Protein AF-A0A7S3N4C2-F1 (afdb_monomer_lite)

InterPro domains:
  IPR013099 Potassium channel domain [PF07885] (58-112)

Radius of gyration: 17.19 Å; chains: 1; bounding box: 41×22×52 Å

Organism: NCBI:txid197538

Structure (mmCIF, N/CA/C/O backbone):
data_AF-A0A7S3N4C2-F1
#
_entry.id   AF-A0A7S3N4C2-F1
#
loop_
_atom_site.group_PDB
_atom_site.id
_atom_site.type_symbol
_atom_site.label_atom_id
_atom_site.label_alt_id
_atom_site.label_comp_id
_atom_site.label_asym_id
_atom_site.label_entity_id
_atom_site.label_seq_id
_atom_site.pdbx_PDB_ins_code
_atom_site.Cartn_x
_atom_site.Cartn_y
_atom_site.Cartn_z
_atom_site.occupancy
_atom_site.B_iso_or_equiv
_atom_site.auth_seq_id
_atom_site.auth_comp_id
_atom_site.auth_asym_id
_atom_site.auth_atom_id
_atom_site.pdbx_PDB_model_num
ATOM 1 N N . LYS A 1 1 ? -17.719 -3.701 30.889 1.00 65.50 1 LYS A N 1
ATOM 2 C CA . LYS A 1 1 ? -18.280 -3.625 29.515 1.00 65.50 1 LYS A CA 1
ATOM 3 C C . LYS A 1 1 ? -17.371 -2.801 28.603 1.00 65.50 1 LYS A C 1
ATOM 5 O O . LYS A 1 1 ? -16.864 -3.380 27.655 1.00 65.50 1 LYS A O 1
ATOM 10 N N . GLY A 1 2 ? -17.045 -1.548 28.950 1.00 74.94 2 GLY A N 1
ATOM 11 C CA . GLY A 1 2 ? -16.089 -0.730 28.179 1.00 74.94 2 GLY A CA 1
ATOM 12 C C . GLY A 1 2 ? -14.686 -1.339 28.018 1.00 74.94 2 GLY A C 1
ATOM 13 O O . GLY A 1 2 ? -14.147 -1.334 26.918 1.00 74.94 2 GLY A O 1
ATOM 14 N N . SER A 1 3 ? -14.126 -1.970 29.061 1.00 79.88 3 SER A N 1
ATOM 15 C CA . SER A 1 3 ? -12.803 -2.624 28.983 1.00 79.88 3 SER A CA 1
ATOM 16 C C . SER A 1 3 ? -12.712 -3.715 27.906 1.00 79.88 3 SER A C 1
ATOM 18 O O . SER A 1 3 ? -11.729 -3.769 27.178 1.00 79.88 3 SER A O 1
ATOM 20 N N . GLN A 1 4 ? -13.758 -4.532 27.746 1.00 84.56 4 GLN A N 1
ATOM 21 C CA . GLN A 1 4 ? -13.815 -5.590 26.727 1.00 84.56 4 GLN A CA 1
ATOM 22 C C . GLN A 1 4 ? -13.957 -5.031 25.301 1.00 84.56 4 GLN A C 1
ATOM 24 O O . GLN A 1 4 ? -13.470 -5.635 24.350 1.00 84.56 4 GLN A O 1
ATOM 29 N N . GLN A 1 5 ? -14.636 -3.891 25.129 1.00 85.44 5 GLN A N 1
ATOM 30 C CA . GLN A 1 5 ? -14.758 -3.228 23.824 1.00 85.44 5 GLN A CA 1
ATOM 31 C C . GLN A 1 5 ? -13.426 -2.600 23.402 1.00 85.44 5 GLN A C 1
ATOM 33 O O . GLN A 1 5 ? -13.009 -2.762 22.257 1.00 85.44 5 GLN A O 1
ATOM 38 N N . ILE A 1 6 ? -12.734 -1.951 24.343 1.00 88.50 6 ILE A N 1
ATOM 39 C CA . ILE A 1 6 ? -11.399 -1.382 24.124 1.00 88.50 6 ILE A CA 1
ATOM 40 C C . ILE A 1 6 ? -10.393 -2.486 23.787 1.00 88.50 6 ILE A C 1
ATOM 42 O O . ILE A 1 6 ? -9.625 -2.333 22.847 1.00 88.50 6 ILE A O 1
ATOM 46 N N . GLU A 1 7 ? -10.423 -3.619 24.493 1.00 91.62 7 GLU A N 1
ATOM 47 C CA . GLU A 1 7 ? -9.560 -4.769 24.198 1.00 91.62 7 GLU A CA 1
ATOM 48 C C . GLU A 1 7 ? -9.737 -5.259 22.750 1.00 91.62 7 GLU A C 1
ATOM 50 O O . GLU A 1 7 ? -8.760 -5.378 22.011 1.00 91.62 7 GLU A O 1
ATOM 55 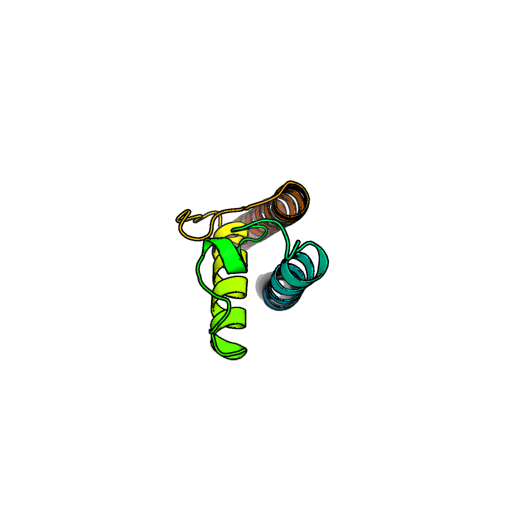N N . ARG A 1 8 ? -10.985 -5.467 22.308 1.00 90.19 8 ARG A N 1
ATOM 56 C CA . ARG A 1 8 ? -11.294 -5.883 20.927 1.00 90.19 8 ARG A CA 1
ATOM 57 C C . ARG A 1 8 ? -10.804 -4.874 19.892 1.00 90.19 8 ARG A C 1
ATOM 59 O O . ARG A 1 8 ? -10.247 -5.279 18.874 1.00 90.19 8 ARG A O 1
ATOM 66 N N . LEU A 1 9 ? -10.998 -3.581 20.152 1.00 91.69 9 LEU A N 1
ATOM 67 C CA . LEU A 1 9 ? -10.530 -2.516 19.270 1.00 91.69 9 LEU A CA 1
ATOM 68 C C . LEU A 1 9 ? -8.997 -2.493 19.191 1.00 91.69 9 LEU A C 1
ATOM 70 O O . LEU A 1 9 ? -8.452 -2.417 18.096 1.00 91.69 9 LEU A O 1
ATOM 74 N N . SER A 1 10 ? -8.300 -2.632 20.319 1.00 92.38 10 SER A N 1
ATOM 75 C CA . SER A 1 10 ? -6.835 -2.699 20.361 1.00 92.38 10 SER A CA 1
ATOM 76 C C . SER A 1 10 ? -6.287 -3.885 19.565 1.00 92.38 10 SER A C 1
ATOM 78 O O . SER A 1 10 ? -5.368 -3.711 18.766 1.00 92.38 10 SER A O 1
ATOM 80 N N . PHE A 1 11 ? -6.874 -5.078 19.718 1.00 93.31 11 PHE A N 1
ATOM 81 C CA . PHE A 1 11 ? -6.501 -6.242 18.907 1.00 93.31 11 PHE A CA 1
ATOM 82 C C . PHE A 1 11 ? -6.758 -6.011 17.417 1.00 93.31 11 PHE A C 1
ATOM 84 O O . PHE A 1 11 ? -5.921 -6.364 16.588 1.00 93.31 11 PHE A O 1
ATOM 91 N N . PHE A 1 12 ? -7.882 -5.386 17.068 1.00 93.12 12 PHE A N 1
ATOM 92 C CA . PHE A 1 12 ? -8.188 -5.050 15.683 1.00 93.12 12 PHE A CA 1
ATOM 93 C C . PHE A 1 12 ? -7.174 -4.061 15.087 1.00 93.12 12 PHE A C 1
ATOM 95 O O . PHE A 1 12 ? -6.666 -4.293 13.994 1.00 93.12 12 PHE A O 1
ATOM 102 N N . LEU A 1 13 ? -6.815 -3.000 15.815 1.00 92.00 13 LEU A N 1
ATOM 103 C CA . LEU A 1 13 ? -5.810 -2.026 15.375 1.00 92.00 13 LEU A CA 1
ATOM 104 C C . LEU A 1 13 ? -4.425 -2.665 15.196 1.00 92.00 13 LEU A C 1
ATOM 106 O O . LEU A 1 13 ? -3.724 -2.342 14.238 1.00 92.00 13 LEU A O 1
ATOM 110 N N . LEU A 1 14 ? -4.050 -3.611 16.062 1.00 94.06 14 LEU A N 1
ATOM 111 C CA . LEU A 1 14 ? -2.820 -4.391 15.899 1.00 94.06 14 LEU A CA 1
ATOM 112 C C . LEU A 1 14 ? -2.851 -5.241 14.618 1.00 94.06 14 LEU A C 1
ATOM 114 O O . LEU A 1 14 ? -1.859 -5.298 13.893 1.00 94.06 14 LEU A O 1
ATOM 118 N N . ILE A 1 15 ? -3.991 -5.873 14.317 1.00 93.25 15 ILE A N 1
ATOM 119 C CA . ILE A 1 15 ? -4.182 -6.626 13.069 1.00 93.25 15 ILE A CA 1
ATOM 120 C C . ILE A 1 15 ? -4.060 -5.691 11.864 1.00 93.25 15 ILE A C 1
ATOM 122 O O . ILE A 1 15 ? -3.360 -6.034 10.918 1.00 93.25 15 ILE A O 1
ATOM 126 N N . VAL A 1 16 ? -4.668 -4.501 11.903 1.00 92.00 16 VAL A N 1
ATOM 127 C CA . VAL A 1 16 ? -4.539 -3.504 10.826 1.00 92.00 16 VAL A CA 1
ATOM 128 C C . VAL A 1 16 ? -3.077 -3.099 10.632 1.00 92.00 16 VAL A C 1
ATOM 130 O O . VAL A 1 16 ? -2.612 -3.078 9.499 1.00 92.00 16 VAL A O 1
ATOM 133 N N . PHE A 1 17 ? -2.320 -2.864 11.706 1.00 92.06 17 PHE A N 1
ATOM 134 C CA . PHE A 1 17 ? -0.889 -2.555 11.608 1.00 92.06 17 PHE A CA 1
ATOM 135 C C . PHE A 1 17 ? -0.087 -3.685 10.939 1.00 92.06 17 PHE A C 1
ATOM 137 O O . PHE A 1 17 ? 0.731 -3.430 10.053 1.00 92.06 17 PHE A O 1
ATOM 144 N N . LEU A 1 18 ? -0.353 -4.942 11.309 1.00 94.50 18 LEU A N 1
ATOM 145 C CA . LEU A 1 18 ? 0.273 -6.101 10.668 1.00 94.50 18 LEU A CA 1
ATOM 146 C C . LEU A 1 18 ? -0.139 -6.229 9.192 1.00 94.50 18 LEU A C 1
ATOM 148 O O . LEU A 1 18 ? 0.695 -6.546 8.345 1.00 94.50 18 LEU A O 1
ATOM 152 N N . MET A 1 19 ? -1.404 -5.949 8.868 1.00 92.50 19 MET A N 1
ATOM 153 C CA . MET A 1 19 ? -1.881 -5.906 7.486 1.00 92.50 19 MET A CA 1
ATOM 154 C C . MET A 1 19 ? -1.181 -4.808 6.686 1.00 92.50 19 MET A C 1
ATOM 156 O O . MET A 1 19 ? -0.808 -5.070 5.550 1.00 92.50 19 MET A O 1
ATOM 160 N N . CYS A 1 20 ? -0.919 -3.629 7.262 1.00 94.94 20 CYS A N 1
ATOM 161 C CA . CYS A 1 20 ? -0.148 -2.579 6.590 1.00 94.94 20 CYS A CA 1
ATOM 162 C C . CYS A 1 20 ? 1.252 -3.064 6.201 1.00 94.94 20 CYS A C 1
ATOM 164 O O . CYS A 1 20 ? 1.678 -2.857 5.068 1.00 94.94 20 CYS A O 1
ATOM 166 N N . HIS A 1 21 ? 1.949 -3.742 7.119 1.00 95.00 21 HIS A N 1
ATOM 167 C CA . HIS A 1 21 ? 3.260 -4.327 6.840 1.00 95.00 21 HIS A CA 1
ATOM 168 C C . HIS A 1 21 ? 3.184 -5.375 5.720 1.00 95.00 21 HIS A C 1
ATOM 170 O O . HIS A 1 21 ? 3.935 -5.303 4.749 1.00 95.00 21 HIS A O 1
ATOM 176 N N . LEU A 1 22 ? 2.250 -6.326 5.825 1.00 96.62 22 LEU A N 1
ATOM 177 C CA . LEU A 1 22 ? 2.104 -7.407 4.848 1.00 96.62 22 LEU A CA 1
ATOM 178 C C . LEU A 1 22 ? 1.705 -6.885 3.462 1.00 96.62 22 LEU A C 1
ATOM 180 O O . LEU A 1 22 ? 2.290 -7.303 2.467 1.00 96.62 22 LEU A O 1
ATOM 184 N N . ILE A 1 23 ? 0.761 -5.945 3.390 1.00 96.75 23 ILE A N 1
ATOM 185 C CA . ILE A 1 23 ? 0.333 -5.318 2.137 1.00 96.75 23 ILE A CA 1
ATOM 186 C C . ILE A 1 23 ? 1.466 -4.480 1.536 1.00 96.75 23 ILE A C 1
ATOM 188 O O . ILE A 1 23 ? 1.696 -4.583 0.336 1.00 96.75 23 ILE A O 1
ATOM 192 N N . GLY A 1 24 ? 2.215 -3.716 2.339 1.00 97.12 24 GLY A N 1
ATOM 193 C CA . GLY A 1 24 ? 3.369 -2.946 1.862 1.00 97.12 24 GLY A CA 1
ATOM 194 C C . GLY A 1 24 ? 4.468 -3.837 1.271 1.00 97.12 24 GLY A C 1
ATOM 195 O O . GLY A 1 24 ? 4.970 -3.566 0.181 1.00 97.12 24 GLY A O 1
ATOM 196 N N . CYS A 1 25 ? 4.787 -4.953 1.932 1.00 97.62 25 CYS A N 1
ATOM 197 C CA . CYS A 1 25 ? 5.721 -5.952 1.406 1.00 97.62 25 CYS A CA 1
ATOM 198 C C . CYS A 1 25 ? 5.200 -6.602 0.115 1.00 97.62 25 CYS A C 1
ATOM 200 O O . CYS A 1 25 ? 5.951 -6.742 -0.851 1.00 97.62 25 CYS A O 1
ATOM 202 N N . LEU A 1 26 ? 3.913 -6.965 0.073 1.00 97.12 26 LEU A N 1
ATOM 203 C CA . LEU A 1 26 ? 3.282 -7.502 -1.133 1.00 97.12 26 LEU A CA 1
ATOM 204 C C . LEU A 1 26 ? 3.272 -6.481 -2.274 1.00 97.12 26 LEU A C 1
ATOM 206 O O . LEU A 1 26 ? 3.449 -6.869 -3.421 1.00 97.12 26 LEU A O 1
ATOM 210 N N . TRP A 1 27 ? 3.124 -5.190 -1.982 1.00 97.44 27 TRP A N 1
ATOM 211 C CA . TRP A 1 27 ? 3.133 -4.132 -2.988 1.00 97.44 27 TRP A CA 1
ATOM 212 C C . TRP A 1 27 ? 4.485 -4.001 -3.697 1.00 97.44 27 TRP A C 1
ATOM 214 O O . TRP A 1 27 ? 4.543 -3.877 -4.921 1.00 97.44 27 TRP A O 1
ATOM 224 N N . ILE A 1 28 ? 5.579 -4.114 -2.939 1.00 97.81 28 ILE A N 1
ATOM 225 C CA . ILE A 1 28 ? 6.937 -4.197 -3.495 1.00 97.81 28 ILE A CA 1
ATOM 226 C C . ILE A 1 28 ? 7.109 -5.499 -4.283 1.00 97.81 28 ILE A C 1
ATOM 228 O O . ILE A 1 28 ? 7.601 -5.483 -5.408 1.00 97.81 28 ILE A O 1
ATOM 232 N N . PHE A 1 29 ? 6.675 -6.628 -3.717 1.00 97.06 29 PHE A N 1
ATOM 233 C CA . PHE A 1 29 ? 6.795 -7.935 -4.362 1.00 97.06 29 PHE A CA 1
ATOM 234 C C . PHE A 1 29 ? 6.056 -7.998 -5.707 1.00 97.06 29 PHE A C 1
ATOM 236 O O . PHE A 1 29 ? 6.597 -8.518 -6.682 1.00 97.06 29 PHE A O 1
ATOM 243 N N . VAL A 1 30 ? 4.843 -7.442 -5.786 1.00 96.75 30 VAL A N 1
ATOM 244 C CA . VAL A 1 30 ? 4.075 -7.351 -7.034 1.00 96.75 30 VAL A CA 1
ATOM 245 C C . VAL A 1 30 ? 4.870 -6.575 -8.074 1.00 96.75 30 VAL A C 1
ATOM 247 O O . VAL A 1 30 ? 5.078 -7.108 -9.154 1.00 96.75 30 VAL A O 1
ATOM 250 N N . ALA A 1 31 ? 5.387 -5.388 -7.750 1.00 96.56 31 ALA A N 1
ATOM 251 C CA . ALA A 1 31 ? 6.181 -4.611 -8.702 1.00 96.56 31 ALA A CA 1
ATOM 252 C C . ALA A 1 31 ? 7.407 -5.378 -9.214 1.00 96.56 31 ALA A C 1
ATOM 254 O O . ALA A 1 31 ? 7.614 -5.459 -10.417 1.00 96.56 31 ALA A O 1
ATOM 255 N N . ILE A 1 32 ? 8.169 -6.027 -8.331 1.00 94.62 32 ILE A N 1
ATOM 256 C CA . ILE A 1 32 ? 9.351 -6.802 -8.744 1.00 94.62 32 ILE A CA 1
ATOM 257 C C . ILE A 1 32 ? 8.973 -7.980 -9.657 1.00 94.62 32 ILE A C 1
ATOM 259 O O . ILE A 1 32 ? 9.719 -8.319 -10.568 1.00 94.62 32 ILE A O 1
ATOM 263 N N . THR A 1 33 ? 7.830 -8.627 -9.415 1.00 95.62 33 THR A N 1
ATOM 264 C CA . THR A 1 33 ? 7.425 -9.831 -10.164 1.00 95.62 33 THR A CA 1
ATOM 265 C C . THR A 1 33 ? 6.737 -9.540 -11.491 1.00 95.62 33 THR A C 1
ATOM 267 O O . THR A 1 33 ? 6.812 -10.372 -12.392 1.00 95.62 33 THR A O 1
ATOM 270 N N . VAL A 1 34 ? 6.052 -8.402 -11.612 1.00 95.19 34 VAL A N 1
ATOM 271 C CA . VAL A 1 34 ? 5.325 -8.018 -12.834 1.00 95.19 34 VAL A CA 1
ATOM 272 C C . VAL A 1 34 ? 6.094 -7.031 -13.709 1.00 95.19 34 VAL A C 1
ATOM 274 O O . VAL A 1 34 ? 5.616 -6.712 -14.795 1.00 95.19 34 VAL A O 1
ATOM 277 N N . GLY A 1 35 ? 7.235 -6.527 -13.231 1.00 93.62 35 GLY A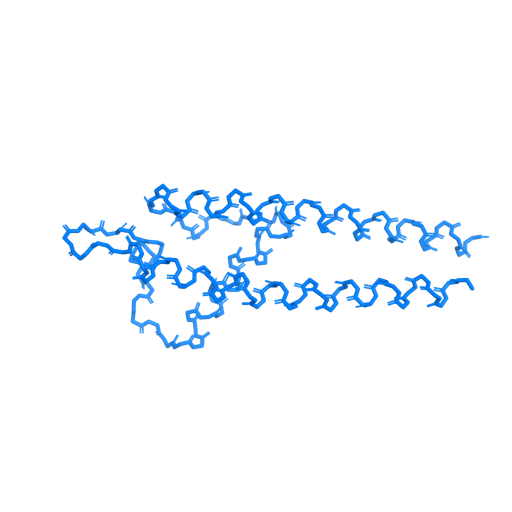 N 1
ATOM 278 C CA . GLY A 1 35 ? 8.095 -5.626 -13.989 1.00 93.62 35 GLY A CA 1
ATOM 279 C C . GLY A 1 35 ? 8.607 -6.270 -15.272 1.00 93.62 35 GLY A C 1
ATOM 280 O O . GLY A 1 35 ? 8.959 -7.451 -15.292 1.00 93.62 35 GLY A O 1
ATOM 281 N N . ASP A 1 36 ? 8.630 -5.477 -16.338 1.00 92.88 36 ASP A N 1
ATOM 282 C CA . ASP A 1 36 ? 9.080 -5.892 -17.662 1.00 92.88 36 ASP A CA 1
ATOM 283 C C . ASP A 1 36 ? 10.276 -5.016 -18.065 1.00 92.88 36 ASP A C 1
ATOM 285 O O . ASP A 1 36 ? 10.093 -3.816 -18.278 1.00 92.88 36 ASP A O 1
ATOM 289 N N . PRO A 1 37 ? 11.496 -5.580 -18.170 1.00 89.88 37 PRO A N 1
ATOM 290 C CA . PRO A 1 37 ? 12.700 -4.804 -18.458 1.00 89.88 37 PRO A CA 1
ATOM 291 C C . PRO A 1 37 ? 12.692 -4.158 -19.851 1.00 89.88 37 PRO A C 1
ATOM 293 O O . PRO A 1 37 ? 13.458 -3.224 -20.086 1.00 89.88 37 PRO A O 1
ATOM 296 N N . ASP A 1 38 ? 11.849 -4.638 -20.770 1.00 94.25 38 ASP A N 1
ATOM 297 C CA . ASP A 1 38 ? 11.737 -4.096 -22.125 1.00 94.25 38 ASP A CA 1
ATOM 298 C C . ASP A 1 38 ? 10.716 -2.944 -22.213 1.00 94.25 38 ASP A C 1
ATOM 300 O O . ASP A 1 38 ? 10.603 -2.281 -23.251 1.00 94.25 38 ASP A O 1
ATOM 304 N N . VAL A 1 39 ? 9.977 -2.671 -21.130 1.00 93.00 39 VAL A N 1
ATOM 305 C CA . VAL A 1 39 ? 8.936 -1.641 -21.067 1.00 93.00 39 VAL A CA 1
ATOM 306 C C . VAL A 1 39 ? 9.335 -0.557 -20.060 1.00 93.00 39 VAL A C 1
ATOM 308 O O . VAL A 1 39 ? 9.381 -0.820 -18.864 1.00 93.00 39 VAL A O 1
ATOM 311 N N . PRO A 1 40 ? 9.573 0.692 -20.499 1.00 92.06 40 PRO A N 1
ATOM 312 C CA . PRO A 1 40 ? 9.808 1.800 -19.579 1.00 92.06 40 PRO A CA 1
ATOM 313 C C . PRO A 1 40 ? 8.608 2.034 -18.655 1.00 92.06 40 PRO A C 1
ATOM 315 O O . PRO A 1 40 ? 7.460 1.945 -19.099 1.00 92.06 40 PRO A O 1
ATOM 318 N N . ASP A 1 41 ? 8.876 2.400 -17.400 1.00 95.12 41 ASP A N 1
ATOM 319 C CA . ASP A 1 41 ? 7.853 2.692 -16.390 1.00 95.12 41 ASP A CA 1
ATOM 320 C C . ASP A 1 41 ? 6.842 1.544 -16.213 1.00 95.12 41 ASP A C 1
ATOM 322 O O . ASP A 1 41 ? 5.644 1.779 -16.030 1.00 95.12 41 ASP A O 1
ATOM 326 N N . SER A 1 42 ? 7.308 0.291 -16.280 1.00 95.50 42 SER A N 1
ATOM 327 C CA . SER A 1 42 ? 6.459 -0.907 -16.242 1.00 95.50 42 SER A CA 1
ATOM 328 C C . SER A 1 42 ? 5.755 -1.102 -14.894 1.00 95.50 42 SER A C 1
ATOM 330 O O . SER A 1 42 ? 4.699 -1.741 -14.822 1.00 95.50 42 SER A O 1
ATOM 332 N N . THR A 1 43 ? 6.301 -0.514 -13.824 1.00 97.56 43 THR A N 1
ATOM 333 C CA . THR A 1 43 ? 5.816 -0.627 -12.438 1.00 97.56 43 THR A CA 1
ATOM 334 C C . THR A 1 43 ? 5.756 0.729 -11.741 1.00 97.56 43 THR A C 1
ATOM 336 O O . THR A 1 43 ? 6.374 1.699 -12.180 1.00 97.56 43 THR A O 1
ATOM 339 N N . TRP A 1 44 ? 5.061 0.800 -10.603 1.00 97.50 44 TRP A N 1
ATOM 340 C CA . TRP A 1 44 ? 5.041 1.994 -9.751 1.00 97.50 44 TRP A CA 1
ATOM 341 C C . TRP A 1 44 ? 6.441 2.405 -9.264 1.00 97.50 44 TRP A C 1
ATOM 343 O O . TRP A 1 44 ? 6.680 3.591 -9.039 1.00 97.50 44 TRP A O 1
ATOM 353 N N . ILE A 1 45 ? 7.365 1.444 -9.116 1.00 97.62 45 ILE A N 1
ATOM 354 C CA . ILE A 1 45 ? 8.747 1.704 -8.688 1.00 97.62 45 ILE A CA 1
ATOM 355 C C . ILE A 1 45 ? 9.517 2.414 -9.806 1.00 97.62 45 ILE A C 1
ATOM 357 O O . ILE A 1 45 ? 10.175 3.419 -9.549 1.00 97.62 45 ILE A O 1
ATOM 361 N N . GLU A 1 46 ? 9.425 1.927 -11.049 1.00 96.31 46 GLU A N 1
ATOM 362 C CA . GLU A 1 46 ? 10.077 2.556 -12.213 1.00 96.31 46 GLU A CA 1
ATOM 363 C C . GLU A 1 46 ? 9.470 3.923 -12.498 1.00 96.31 46 GLU A C 1
ATOM 365 O O . GLU A 1 46 ? 10.176 4.927 -12.486 1.00 96.31 46 GLU A O 1
ATOM 370 N N . LYS A 1 47 ? 8.141 3.975 -12.603 1.00 96.56 47 LYS A N 1
ATOM 371 C CA . LYS A 1 47 ? 7.386 5.196 -12.886 1.00 96.56 47 LYS A CA 1
ATOM 372 C C . LYS A 1 47 ? 7.613 6.302 -11.853 1.00 96.56 47 LYS A C 1
ATOM 374 O O . LYS A 1 47 ? 7.544 7.486 -12.176 1.00 96.56 47 LYS A O 1
ATOM 379 N N . GLY A 1 48 ? 7.845 5.920 -10.598 1.00 96.25 48 GLY A N 1
ATOM 380 C CA . GLY A 1 48 ? 8.152 6.835 -9.500 1.00 96.25 48 GLY A CA 1
ATOM 381 C C . GLY A 1 48 ? 9.633 7.200 -9.367 1.00 96.25 48 GLY A C 1
ATOM 382 O O . GLY A 1 48 ? 9.960 8.050 -8.543 1.00 96.25 48 GLY A O 1
ATOM 383 N N . ASN A 1 49 ? 10.526 6.603 -10.164 1.00 96.12 49 ASN A N 1
ATOM 384 C CA . ASN A 1 49 ? 11.983 6.695 -10.017 1.00 96.12 49 ASN A CA 1
ATOM 385 C C . ASN A 1 49 ? 12.479 6.259 -8.623 1.00 96.12 49 ASN A C 1
ATOM 387 O O . ASN A 1 49 ? 13.331 6.903 -8.014 1.00 96.12 49 ASN A O 1
ATOM 391 N N . TYR A 1 50 ? 11.937 5.156 -8.104 1.00 96.50 50 TYR A N 1
ATOM 392 C CA . TYR A 1 50 ? 12.254 4.619 -6.773 1.00 96.50 50 TYR A CA 1
ATOM 393 C C . TYR A 1 50 ? 13.267 3.463 -6.792 1.00 96.50 50 TYR A C 1
ATOM 395 O O . TYR A 1 50 ? 13.542 2.868 -5.754 1.00 96.50 50 TYR A O 1
ATOM 403 N N . GLN A 1 51 ? 13.822 3.139 -7.963 1.00 94.25 51 GLN A N 1
ATOM 404 C CA . GLN A 1 51 ? 14.708 1.988 -8.193 1.00 94.25 51 GLN A CA 1
ATOM 405 C C . GLN A 1 51 ? 15.991 2.027 -7.352 1.00 94.25 51 GLN A C 1
ATOM 407 O O . GLN A 1 51 ? 16.451 0.995 -6.871 1.00 94.25 51 GLN A O 1
ATOM 412 N N . ASP A 1 52 ? 16.533 3.227 -7.140 1.00 95.69 52 ASP A N 1
ATOM 413 C CA . ASP A 1 52 ? 17.801 3.436 -6.433 1.00 95.69 52 ASP A CA 1
ATOM 414 C C . ASP A 1 52 ? 17.619 3.720 -4.929 1.00 95.69 52 ASP A C 1
ATOM 416 O O . ASP A 1 52 ? 18.581 4.047 -4.231 1.00 95.69 52 ASP A O 1
ATOM 420 N N . MET A 1 53 ? 16.390 3.622 -4.407 1.00 97.12 53 MET A N 1
ATOM 421 C CA . MET A 1 53 ? 16.119 3.821 -2.981 1.00 97.12 53 MET A CA 1
ATOM 422 C C . MET A 1 53 ? 16.718 2.699 -2.132 1.00 97.12 53 MET A C 1
ATOM 424 O O . MET A 1 53 ? 16.738 1.528 -2.520 1.00 97.12 53 MET A O 1
ATOM 428 N N . SER A 1 54 ? 17.135 3.031 -0.907 1.00 97.81 54 SER A N 1
ATOM 429 C CA . SER A 1 54 ? 17.477 1.994 0.066 1.00 97.81 54 SER A CA 1
ATOM 430 C C . SER A 1 54 ? 16.252 1.128 0.391 1.00 97.81 54 SER A C 1
ATOM 432 O O . SER A 1 54 ? 15.106 1.572 0.299 1.00 97.81 54 SER A O 1
ATOM 434 N N . THR A 1 55 ? 16.470 -0.109 0.849 1.00 96.06 55 THR A N 1
ATOM 435 C CA . THR A 1 55 ? 15.371 -1.028 1.203 1.00 96.06 55 THR A CA 1
ATOM 436 C C . THR A 1 55 ? 14.387 -0.413 2.200 1.00 96.06 55 THR A C 1
ATOM 438 O O . THR A 1 55 ? 13.181 -0.614 2.081 1.00 96.06 55 THR A O 1
ATOM 441 N N . MET A 1 56 ? 14.890 0.349 3.176 1.00 97.44 56 MET A N 1
ATOM 442 C CA . MET A 1 56 ? 14.051 0.982 4.192 1.00 97.44 56 MET A CA 1
ATOM 443 C C . MET A 1 56 ? 13.215 2.129 3.614 1.00 97.44 56 MET A C 1
ATOM 445 O O . MET A 1 56 ? 12.050 2.267 3.976 1.00 97.44 56 MET A O 1
ATOM 449 N N . GLU A 1 57 ? 13.780 2.929 2.708 1.00 98.06 57 GLU A N 1
ATOM 450 C CA . GLU A 1 57 ? 13.051 4.005 2.027 1.00 98.06 57 GLU A CA 1
ATOM 451 C C . GLU A 1 57 ? 11.977 3.438 1.101 1.00 98.06 57 GLU A C 1
ATOM 453 O O . GLU A 1 57 ? 10.829 3.869 1.171 1.00 98.06 57 GLU A O 1
ATOM 458 N N . LEU A 1 58 ? 12.301 2.409 0.312 1.00 98.06 58 LEU A N 1
ATOM 459 C CA . LEU A 1 58 ? 11.326 1.745 -0.552 1.00 98.06 58 LEU A CA 1
ATOM 460 C C . LEU A 1 58 ? 10.186 1.118 0.269 1.00 98.06 58 LEU A C 1
ATOM 462 O O . LEU A 1 58 ? 9.011 1.271 -0.070 1.00 98.06 58 LEU A O 1
ATOM 466 N N . TYR A 1 59 ? 10.521 0.469 1.389 1.00 98.00 59 TYR A N 1
ATOM 467 C CA . TYR A 1 59 ? 9.546 -0.056 2.346 1.00 98.00 59 TYR A CA 1
ATOM 468 C C . TYR A 1 59 ? 8.664 1.045 2.948 1.00 98.00 59 TYR A C 1
ATOM 470 O O . TYR A 1 59 ? 7.443 0.881 3.030 1.00 98.00 59 TYR A O 1
ATOM 478 N N . ALA A 1 60 ? 9.254 2.171 3.353 1.00 98.12 60 ALA A N 1
ATOM 479 C CA . ALA A 1 60 ? 8.512 3.305 3.889 1.00 98.12 60 ALA A CA 1
ATOM 480 C C . ALA A 1 60 ? 7.551 3.883 2.841 1.00 98.12 60 ALA A C 1
ATOM 482 O O . ALA A 1 60 ? 6.384 4.102 3.159 1.00 98.12 60 ALA A O 1
ATOM 483 N N . THR A 1 61 ? 7.991 4.032 1.589 1.00 98.12 61 THR A N 1
ATOM 484 C CA . THR A 1 61 ? 7.166 4.487 0.459 1.00 98.12 61 THR A CA 1
ATOM 485 C C . THR A 1 61 ? 6.003 3.530 0.181 1.00 98.12 61 THR A C 1
ATOM 487 O O . THR A 1 61 ? 4.854 3.962 0.062 1.00 98.12 61 THR A O 1
ATOM 490 N N . ALA A 1 62 ? 6.250 2.217 0.161 1.00 98.00 62 ALA A N 1
ATOM 491 C CA . ALA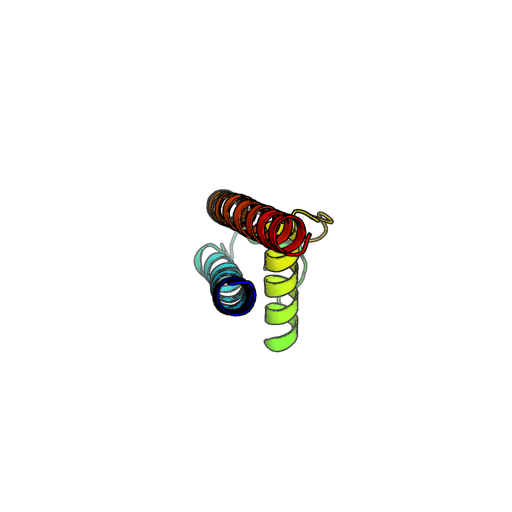 A 1 62 ? 5.201 1.216 -0.036 1.00 98.00 62 ALA A CA 1
ATOM 492 C C . ALA A 1 62 ? 4.196 1.167 1.129 1.00 98.00 62 ALA A C 1
ATOM 494 O O . ALA A 1 62 ? 2.983 1.035 0.931 1.00 98.00 62 ALA A O 1
ATOM 495 N N . THR A 1 63 ? 4.682 1.313 2.362 1.00 96.94 63 THR A N 1
ATOM 496 C CA . THR A 1 63 ? 3.830 1.380 3.558 1.00 96.94 63 THR A CA 1
ATOM 497 C C . THR A 1 63 ? 3.018 2.674 3.574 1.00 96.94 63 THR A C 1
ATOM 499 O O . THR A 1 63 ? 1.843 2.657 3.928 1.00 96.94 63 THR A O 1
ATOM 502 N N . TYR A 1 64 ? 3.605 3.787 3.138 1.00 97.19 64 TYR A N 1
ATOM 503 C CA . TYR A 1 64 ? 2.920 5.063 2.962 1.00 97.19 64 TYR A CA 1
ATOM 504 C C . TYR A 1 64 ? 1.787 4.952 1.935 1.00 97.19 64 TYR A C 1
ATOM 506 O O . TYR A 1 64 ? 0.660 5.319 2.259 1.00 97.19 64 TYR A O 1
ATOM 514 N N . PHE A 1 65 ? 2.023 4.343 0.767 1.00 97.38 65 PHE A N 1
ATOM 515 C CA . PHE A 1 65 ? 0.962 4.027 -0.202 1.00 97.38 65 PHE A CA 1
ATOM 516 C C . PHE A 1 65 ? -0.166 3.186 0.415 1.00 97.38 65 PHE A C 1
ATOM 518 O O . PHE A 1 65 ? -1.358 3.470 0.255 1.00 97.38 65 PHE A O 1
ATOM 525 N N . THR A 1 66 ? 0.216 2.152 1.165 1.00 96.25 66 THR A N 1
ATOM 526 C CA . THR A 1 66 ? -0.724 1.252 1.839 1.00 96.25 66 THR A CA 1
ATOM 527 C C . THR A 1 66 ? -1.580 2.010 2.850 1.00 96.25 66 THR A C 1
ATOM 529 O O . THR A 1 66 ? -2.804 1.887 2.842 1.00 96.25 66 THR A O 1
ATOM 532 N N . MET A 1 67 ? -0.961 2.852 3.679 1.00 94.06 67 MET A N 1
ATOM 533 C CA . MET A 1 67 ? -1.655 3.693 4.651 1.00 94.06 67 MET A CA 1
ATOM 534 C C . MET A 1 67 ? -2.591 4.683 3.968 1.00 94.06 67 MET A C 1
ATOM 536 O O . MET A 1 67 ? -3.754 4.762 4.359 1.00 94.06 67 MET A O 1
ATOM 540 N N . GLN A 1 68 ? -2.135 5.388 2.928 1.00 95.38 68 GLN A N 1
ATOM 541 C CA . GLN A 1 68 ? -2.977 6.292 2.140 1.00 95.38 68 GLN A CA 1
ATOM 542 C C . GLN A 1 68 ? -4.227 5.587 1.603 1.00 95.38 68 GLN A C 1
ATOM 544 O O . GLN A 1 68 ? -5.314 6.160 1.634 1.00 95.38 68 GLN A O 1
ATOM 549 N N . THR A 1 69 ? -4.081 4.343 1.145 1.00 94.88 69 THR A N 1
ATOM 550 C CA . THR A 1 69 ? -5.185 3.544 0.604 1.00 94.88 69 THR A CA 1
ATOM 551 C C . THR A 1 69 ? -6.139 3.076 1.705 1.00 94.88 69 THR A C 1
ATOM 553 O O . THR A 1 69 ? -7.348 3.261 1.589 1.00 94.88 69 THR A O 1
ATOM 556 N N . LEU A 1 70 ? -5.616 2.516 2.802 1.00 92.44 70 LEU A N 1
ATOM 557 C CA . LEU A 1 70 ? -6.429 2.004 3.914 1.00 92.44 70 LEU A CA 1
ATOM 558 C C . LEU A 1 70 ? -7.192 3.112 4.645 1.00 92.44 70 LEU A C 1
ATOM 560 O O . LEU A 1 70 ? -8.332 2.914 5.057 1.00 92.44 70 LEU A O 1
ATOM 564 N N . THR A 1 71 ? -6.565 4.278 4.794 1.00 91.06 71 THR A N 1
ATOM 565 C CA . THR A 1 71 ? -7.162 5.463 5.429 1.00 91.06 71 THR A CA 1
ATOM 566 C C . THR A 1 71 ? -7.941 6.334 4.453 1.00 91.06 71 THR A C 1
ATOM 568 O O . THR A 1 71 ? -8.506 7.345 4.863 1.00 91.06 71 THR A O 1
ATOM 571 N N . THR A 1 72 ? -8.006 5.948 3.176 1.00 92.25 72 THR A N 1
ATOM 572 C CA . THR A 1 72 ? -8.707 6.671 2.103 1.00 92.25 72 THR A CA 1
ATOM 573 C C . THR A 1 72 ? -8.220 8.109 1.866 1.00 92.25 72 THR A C 1
ATOM 575 O O . THR A 1 72 ? -8.939 8.910 1.280 1.00 92.25 72 THR A O 1
ATOM 578 N N . VAL A 1 73 ? -6.996 8.442 2.296 1.00 95.12 73 VAL A N 1
ATOM 579 C CA . VAL A 1 73 ? -6.395 9.772 2.099 1.00 95.12 73 VAL A CA 1
ATOM 580 C C . VAL A 1 73 ? -6.022 9.991 0.633 1.00 95.12 73 VAL A C 1
ATOM 582 O O . VAL A 1 73 ? -6.430 10.988 0.051 1.00 95.12 73 VAL A O 1
ATOM 585 N N . GLY A 1 74 ? -5.268 9.054 0.046 1.00 93.56 74 GLY A N 1
ATOM 586 C CA . GLY A 1 74 ? -4.936 9.014 -1.385 1.00 93.56 74 GLY A CA 1
ATOM 587 C C . GLY A 1 74 ? -4.445 10.332 -2.001 1.00 93.56 74 GLY A C 1
ATOM 588 O O . GLY A 1 74 ? -5.140 10.909 -2.832 1.00 93.56 74 GLY A O 1
ATOM 589 N N . TYR A 1 75 ? -3.228 10.776 -1.672 1.00 95.56 75 TYR A N 1
ATOM 590 C CA . TYR A 1 75 ? -2.609 11.973 -2.259 1.00 95.56 75 TYR A CA 1
ATOM 591 C C . TYR A 1 75 ? -2.349 11.853 -3.769 1.00 95.56 75 TYR A C 1
ATOM 593 O O . TYR A 1 75 ? -2.273 12.869 -4.459 1.00 95.56 75 TYR A O 1
ATOM 601 N N . GLY A 1 76 ? -2.240 10.625 -4.287 1.00 93.81 76 GLY A N 1
ATOM 602 C CA . GLY A 1 76 ? -2.083 10.359 -5.721 1.00 93.81 76 GLY A CA 1
ATOM 603 C C . GLY A 1 76 ? -0.667 10.591 -6.256 1.00 93.81 76 GLY A C 1
ATOM 604 O O . GLY A 1 76 ? -0.478 10.682 -7.465 1.00 93.81 76 GLY A O 1
ATOM 605 N N . ASP A 1 77 ? 0.318 10.679 -5.367 1.00 95.12 77 ASP A N 1
ATOM 606 C CA . ASP A 1 77 ? 1.739 10.834 -5.679 1.00 95.12 77 ASP A CA 1
ATOM 607 C C . ASP A 1 77 ? 2.398 9.536 -6.169 1.00 95.12 77 ASP A C 1
ATOM 609 O O . ASP A 1 77 ? 3.331 9.578 -6.968 1.00 95.12 77 ASP A O 1
ATOM 613 N N . ILE A 1 78 ? 1.874 8.380 -5.756 1.00 96.81 78 ILE A N 1
ATOM 614 C CA . ILE A 1 78 ? 2.298 7.063 -6.239 1.00 96.81 78 ILE A CA 1
ATOM 615 C C . ILE A 1 78 ? 1.299 6.573 -7.289 1.00 96.81 78 ILE A C 1
ATOM 617 O O . ILE A 1 78 ? 0.150 6.241 -6.986 1.00 96.81 78 ILE A O 1
ATOM 621 N N . ALA A 1 79 ? 1.747 6.537 -8.542 1.00 94.19 79 ALA A N 1
ATOM 622 C CA . ALA A 1 79 ? 0.916 6.185 -9.683 1.00 94.19 79 ALA A CA 1
ATOM 623 C C . ALA A 1 79 ? 1.105 4.725 -10.106 1.00 94.19 79 ALA A C 1
ATOM 625 O O . ALA A 1 79 ? 2.221 4.248 -10.284 1.00 94.19 79 ALA A O 1
ATOM 626 N N . LEU A 1 80 ? -0.012 4.051 -10.374 1.00 94.75 80 LEU A N 1
ATOM 627 C CA . LEU A 1 80 ? -0.021 2.705 -10.946 1.00 94.75 80 LEU A CA 1
ATOM 628 C C . LEU A 1 80 ? 0.486 2.741 -12.393 1.00 94.75 80 LEU A C 1
ATOM 630 O O . LEU A 1 80 ? 0.171 3.670 -13.153 1.00 94.75 80 LEU A O 1
ATOM 634 N N . ALA A 1 81 ? 1.225 1.714 -12.785 1.00 95.38 81 ALA A N 1
ATOM 635 C CA . ALA A 1 81 ? 1.773 1.558 -14.124 1.00 95.38 81 ALA A CA 1
ATOM 636 C C . ALA A 1 81 ? 0.984 0.538 -14.952 1.00 95.38 81 ALA A C 1
ATOM 638 O O . ALA A 1 81 ? 0.597 0.832 -16.083 1.00 95.38 81 ALA A O 1
ATOM 639 N N . ASN A 1 82 ? 0.653 -0.619 -14.371 1.00 95.00 82 ASN A N 1
ATOM 640 C CA . ASN A 1 82 ? 0.103 -1.757 -15.114 1.00 95.00 82 ASN A CA 1
ATOM 641 C C . ASN A 1 82 ? -1.215 -2.313 -14.534 1.00 95.00 82 ASN A C 1
ATOM 643 O O . ASN A 1 82 ? -1.711 -1.896 -13.485 1.00 95.00 82 ASN A O 1
ATOM 647 N N . SER A 1 83 ? -1.827 -3.254 -15.257 1.00 95.06 83 SER A N 1
ATOM 648 C CA . SER A 1 83 ? -3.115 -3.852 -14.879 1.00 95.06 83 SER A CA 1
ATOM 649 C C . SER A 1 83 ? -3.036 -4.749 -13.641 1.00 95.06 83 SER A C 1
ATOM 651 O O . SER A 1 83 ? -4.000 -4.793 -12.879 1.00 95.06 83 SER A O 1
ATOM 653 N N . ALA A 1 84 ? -1.916 -5.440 -13.410 1.00 94.69 84 ALA A N 1
ATOM 654 C CA . ALA A 1 84 ? -1.748 -6.290 -12.230 1.00 94.69 84 ALA A CA 1
ATOM 655 C C . ALA A 1 84 ? -1.722 -5.445 -10.948 1.00 94.69 84 ALA A C 1
ATOM 657 O O . ALA A 1 84 ? -2.429 -5.744 -9.985 1.00 94.69 84 ALA A O 1
ATOM 658 N N . GLU A 1 85 ? -1.007 -4.322 -10.983 1.00 96.31 85 GLU A N 1
ATOM 659 C CA . GLU A 1 85 ? -0.992 -3.318 -9.921 1.00 96.31 85 GLU A CA 1
ATOM 660 C C . GLU A 1 85 ? -2.381 -2.730 -9.638 1.00 96.31 85 GLU A C 1
ATOM 662 O O . GLU A 1 85 ? -2.769 -2.580 -8.479 1.00 96.31 85 GLU A O 1
ATOM 667 N N . ARG A 1 86 ? -3.169 -2.450 -10.687 1.00 96.44 86 ARG A N 1
ATOM 668 C CA . ARG A 1 86 ? -4.565 -1.991 -10.547 1.00 96.44 86 ARG A CA 1
ATOM 669 C C . ARG A 1 86 ? -5.442 -3.024 -9.855 1.00 96.44 86 ARG A C 1
ATOM 671 O O . ARG A 1 86 ? -6.183 -2.671 -8.942 1.00 96.44 86 ARG A O 1
ATOM 678 N N . VAL A 1 87 ? -5.352 -4.286 -10.269 1.00 96.62 87 VAL A N 1
ATOM 679 C CA . VAL A 1 87 ? -6.113 -5.382 -9.654 1.00 96.62 87 VAL A CA 1
ATOM 680 C C . VAL A 1 87 ? -5.729 -5.541 -8.184 1.00 96.62 87 VAL A C 1
ATOM 682 O O . VAL A 1 87 ? -6.610 -5.618 -7.331 1.00 96.62 87 VAL A O 1
ATOM 685 N N . PHE A 1 88 ? -4.434 -5.507 -7.866 1.00 95.31 88 PHE A N 1
ATOM 686 C CA . PHE A 1 88 ? -3.958 -5.553 -6.485 1.00 95.31 88 PHE A CA 1
ATOM 687 C C . PHE A 1 88 ? -4.496 -4.379 -5.648 1.00 95.31 88 PHE A C 1
ATOM 689 O O . PHE A 1 88 ? -5.028 -4.588 -4.557 1.00 95.31 88 PHE A O 1
ATOM 696 N N . CYS A 1 89 ? -4.462 -3.157 -6.186 1.00 95.62 89 CYS A N 1
ATOM 697 C CA . CYS A 1 89 ? -4.994 -1.975 -5.506 1.00 95.62 89 CYS A CA 1
ATOM 698 C C . CYS A 1 89 ? -6.492 -2.064 -5.209 1.00 95.62 89 CYS A C 1
ATOM 700 O O . CYS A 1 89 ? -6.915 -1.632 -4.139 1.00 95.62 89 CYS A O 1
ATOM 702 N N . ILE A 1 90 ? -7.293 -2.656 -6.102 1.00 96.56 90 ILE A N 1
ATOM 703 C CA . ILE A 1 90 ? -8.727 -2.879 -5.854 1.00 96.56 90 ILE A CA 1
ATOM 704 C C . ILE A 1 90 ? -8.927 -3.723 -4.585 1.00 96.56 90 ILE A C 1
ATOM 706 O O . ILE A 1 90 ? -9.751 -3.378 -3.737 1.00 96.56 90 ILE A O 1
ATOM 710 N N . PHE A 1 91 ? -8.147 -4.793 -4.401 1.00 95.38 91 PHE A N 1
ATOM 711 C CA . PHE A 1 91 ? -8.243 -5.631 -3.201 1.00 95.38 91 PHE A CA 1
ATOM 712 C C . PHE A 1 91 ? -7.826 -4.892 -1.919 1.00 95.38 91 PHE A C 1
ATOM 714 O O . PHE A 1 91 ? -8.476 -5.046 -0.878 1.00 95.38 91 PHE A O 1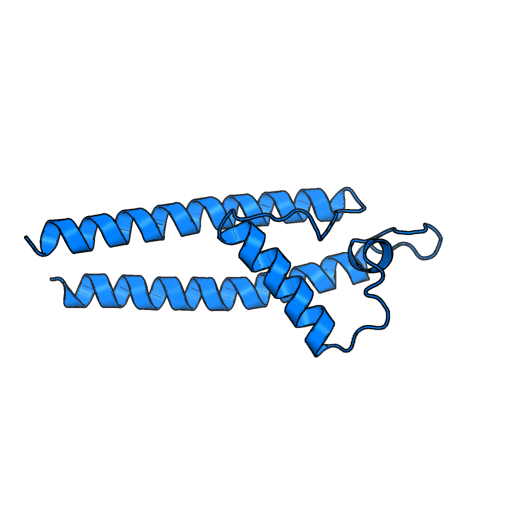
ATOM 721 N N . ILE A 1 92 ? -6.788 -4.051 -1.982 1.00 95.19 92 ILE A N 1
ATOM 722 C CA . ILE A 1 92 ? -6.370 -3.232 -0.833 1.00 95.19 92 ILE A CA 1
ATOM 723 C C . ILE A 1 92 ? -7.454 -2.214 -0.469 1.00 95.19 92 ILE A C 1
ATOM 725 O O . ILE A 1 92 ? -7.783 -2.068 0.706 1.00 95.19 92 ILE A O 1
ATOM 729 N N . GLN A 1 93 ? -8.043 -1.538 -1.459 1.00 95.62 93 GLN A N 1
ATOM 730 C CA . GLN A 1 93 ? -9.111 -0.558 -1.241 1.00 95.62 93 GLN A CA 1
ATOM 731 C C . GLN A 1 93 ? -10.326 -1.190 -0.552 1.00 95.62 93 GLN A C 1
ATOM 733 O O . GLN A 1 93 ? -10.838 -0.631 0.418 1.00 95.62 93 GLN A O 1
ATOM 738 N N . LEU A 1 94 ? -10.747 -2.387 -0.984 1.00 95.38 94 LEU A N 1
ATOM 739 C CA . LEU A 1 94 ? -11.825 -3.136 -0.325 1.00 95.38 94 LEU A CA 1
ATOM 740 C C . LEU A 1 94 ? -11.487 -3.450 1.139 1.00 95.38 94 LEU A C 1
ATOM 742 O O . LEU A 1 94 ? -12.313 -3.245 2.029 1.00 95.38 94 LEU A O 1
ATOM 746 N N . THR A 1 95 ? -10.254 -3.889 1.397 1.00 92.06 95 THR A N 1
ATOM 747 C CA . THR A 1 95 ? -9.762 -4.160 2.757 1.00 92.06 95 THR A CA 1
ATOM 748 C C . THR A 1 95 ? -9.760 -2.891 3.618 1.00 92.06 95 THR A C 1
ATOM 750 O O . THR A 1 95 ? -10.150 -2.931 4.789 1.00 92.06 95 THR A O 1
ATOM 753 N N . GLY A 1 96 ? -9.383 -1.751 3.032 1.00 92.31 96 GLY A N 1
ATOM 754 C CA . GLY A 1 96 ? -9.395 -0.437 3.674 1.00 92.31 96 GLY A CA 1
ATOM 755 C C . GLY A 1 96 ? -10.788 -0.007 4.106 1.00 92.31 96 GLY A C 1
ATOM 756 O O . GLY A 1 96 ? -11.006 0.277 5.282 1.00 92.31 96 GLY A O 1
ATOM 757 N N . VAL A 1 97 ? -11.759 -0.055 3.190 1.00 94.06 97 VAL A N 1
ATOM 758 C CA . VAL A 1 97 ? -13.150 0.330 3.480 1.00 94.06 97 VAL A CA 1
ATOM 759 C C . VAL A 1 97 ? -13.760 -0.540 4.582 1.00 94.06 97 VAL A C 1
ATOM 761 O O . VAL A 1 97 ? -14.413 -0.012 5.486 1.00 94.06 97 VAL A O 1
ATOM 764 N N . ILE A 1 98 ? -13.519 -1.857 4.557 1.00 93.12 98 ILE A N 1
ATOM 765 C CA . ILE A 1 98 ? -13.986 -2.776 5.608 1.00 93.12 98 ILE A CA 1
ATOM 766 C C . ILE A 1 98 ? -13.361 -2.406 6.960 1.00 93.12 98 ILE A C 1
ATOM 768 O O . ILE A 1 98 ? -14.068 -2.304 7.966 1.00 93.12 98 ILE A O 1
ATOM 772 N N . SER 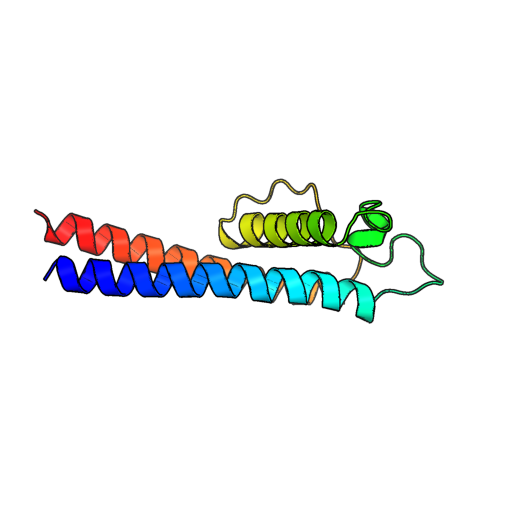A 1 99 ? -12.050 -2.153 6.982 1.00 91.94 99 SER A N 1
ATOM 773 C CA . SER A 1 99 ? -11.318 -1.845 8.215 1.00 91.94 99 SER A CA 1
ATOM 774 C C . SER A 1 99 ? -11.723 -0.504 8.825 1.00 91.94 99 SER A C 1
ATOM 776 O O . SER A 1 99 ? -11.926 -0.397 10.039 1.00 91.94 99 SER A O 1
ATOM 778 N N . PHE A 1 100 ? -11.898 0.512 7.979 1.00 90.38 100 PHE A N 1
ATOM 779 C CA . PHE A 1 100 ? -12.370 1.831 8.382 1.00 90.38 100 PHE A CA 1
ATOM 780 C C . PHE A 1 100 ? -13.791 1.762 8.956 1.00 90.38 100 PHE A C 1
ATOM 782 O O . PHE A 1 100 ? -14.044 2.272 10.050 1.00 90.38 100 PHE A O 1
ATOM 789 N N . SER A 1 101 ? -14.695 1.052 8.273 1.00 92.62 101 SER A N 1
ATOM 790 C CA . SER A 1 101 ? -16.085 0.871 8.712 1.00 92.62 101 SER A CA 1
ATOM 791 C C . SER A 1 101 ? -16.171 0.177 10.074 1.00 92.62 101 SER A C 1
ATOM 793 O O . SER A 1 101 ? -16.912 0.619 10.953 1.00 92.62 101 SER A O 1
ATOM 795 N N . PHE A 1 102 ? -15.373 -0.876 10.286 1.00 92.06 102 PHE A N 1
ATOM 796 C CA . PHE A 1 102 ? -15.325 -1.584 11.566 1.00 92.06 102 PHE A CA 1
ATOM 797 C C . PHE A 1 102 ? -14.792 -0.702 12.703 1.00 92.06 102 PHE A C 1
ATOM 799 O O . PHE A 1 102 ? -15.364 -0.683 13.796 1.00 92.06 102 PHE A O 1
ATOM 806 N N . THR A 1 103 ? -13.715 0.048 12.449 1.00 91.50 103 THR A N 1
ATOM 807 C CA . THR A 1 103 ? -13.103 0.944 13.443 1.00 91.50 103 THR A CA 1
ATOM 808 C C . THR A 1 103 ? -14.069 2.055 13.844 1.00 91.50 103 THR A C 1
ATOM 810 O O . THR A 1 103 ? -14.289 2.275 15.035 1.00 91.50 103 THR A O 1
ATOM 813 N N . SER A 1 104 ? -14.696 2.709 12.862 1.00 91.25 104 SER A N 1
ATOM 814 C CA . SER A 1 104 ? -15.677 3.772 13.096 1.00 91.25 104 SER A CA 1
ATOM 815 C C . SER A 1 104 ? -16.884 3.261 13.890 1.00 91.25 104 SER A C 1
ATOM 817 O O . SER A 1 104 ? -17.213 3.824 14.932 1.00 91.25 104 SER A O 1
ATOM 819 N N . GLY A 1 105 ? -17.479 2.132 13.484 1.00 92.31 105 GLY A N 1
ATOM 820 C CA . GLY A 1 105 ? -18.613 1.539 14.200 1.00 92.31 105 GLY A CA 1
ATOM 821 C C . GLY A 1 105 ? -18.267 1.080 15.621 1.00 92.31 105 GLY A C 1
ATOM 822 O O . GLY A 1 105 ? -19.073 1.226 16.542 1.00 92.31 105 GLY A O 1
ATOM 823 N N . SER A 1 106 ? -17.057 0.558 15.831 1.00 91.75 106 SER A N 1
ATOM 824 C CA . SER A 1 106 ? -16.569 0.193 17.167 1.00 91.75 106 SER A CA 1
ATOM 825 C C . SER A 1 106 ? -16.392 1.421 18.061 1.00 91.75 106 SE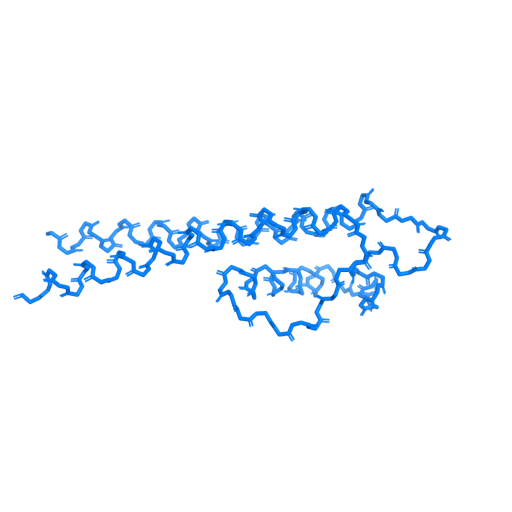R A C 1
ATOM 827 O O . SER A 1 106 ? -16.781 1.382 19.227 1.00 91.75 106 SER A O 1
ATOM 829 N N . LEU A 1 107 ? -15.869 2.522 17.514 1.00 91.00 107 LEU A N 1
ATOM 830 C CA . LEU A 1 107 ? -15.693 3.777 18.241 1.00 91.00 107 LEU A CA 1
ATOM 831 C C . LEU A 1 107 ? -17.038 4.392 18.647 1.00 91.00 107 LEU A C 1
ATOM 833 O O . LEU A 1 107 ? -17.214 4.739 19.813 1.00 91.00 107 LEU A O 1
ATOM 837 N N . THR A 1 108 ? -18.007 4.461 17.727 1.00 92.50 108 THR A N 1
ATOM 838 C CA . THR A 1 108 ? -19.366 4.937 18.033 1.00 92.50 108 THR A CA 1
ATOM 839 C C . THR A 1 108 ? -20.000 4.112 19.149 1.00 92.50 108 THR A C 1
ATOM 841 O O . THR A 1 108 ? -20.527 4.676 20.102 1.00 92.50 108 THR A O 1
ATOM 844 N N . ASN A 1 109 ? -19.881 2.781 19.089 1.00 89.44 109 ASN A N 1
ATOM 845 C CA . ASN A 1 109 ? -20.389 1.910 20.146 1.00 89.44 109 ASN A CA 1
ATOM 846 C C . ASN A 1 109 ? -19.726 2.177 21.504 1.00 89.44 109 ASN A C 1
ATOM 848 O O . ASN A 1 109 ? -20.417 2.131 22.516 1.00 89.44 109 ASN A O 1
ATOM 852 N N . ILE A 1 110 ? -18.417 2.438 21.561 1.00 89.19 110 ILE A N 1
ATOM 853 C CA . ILE A 1 110 ? -17.741 2.756 22.830 1.00 89.19 110 ILE A CA 1
ATOM 854 C C . ILE A 1 110 ? -18.301 4.052 23.419 1.00 89.19 110 ILE A C 1
ATOM 856 O O . ILE A 1 110 ? -18.657 4.062 24.592 1.00 89.19 110 ILE A O 1
ATOM 860 N N . ILE A 1 111 ? -18.426 5.102 22.603 1.00 89.31 111 ILE A N 1
ATOM 861 C CA . ILE A 1 111 ? -18.916 6.416 23.041 1.00 89.31 111 ILE A CA 1
ATOM 862 C C . ILE A 1 111 ? -20.353 6.305 23.564 1.00 89.31 111 ILE A C 1
ATOM 864 O O . ILE A 1 111 ? -20.627 6.705 24.687 1.00 89.31 111 ILE A O 1
ATOM 868 N N . THR A 1 112 ? -21.255 5.672 22.810 1.00 89.00 112 THR A N 1
ATOM 869 C CA . THR A 1 112 ? -22.666 5.528 23.213 1.00 89.00 112 THR A CA 1
ATOM 870 C C . THR A 1 112 ? -22.866 4.652 24.455 1.00 89.00 112 THR A C 1
ATOM 872 O O . THR A 1 112 ? -23.892 4.763 25.109 1.00 89.00 112 THR A O 1
ATOM 875 N N . ASN A 1 113 ? -21.921 3.764 24.789 1.00 80.50 113 ASN A N 1
ATOM 876 C CA . ASN A 1 113 ? -21.979 2.946 26.010 1.00 80.50 113 ASN A CA 1
ATOM 877 C C . ASN A 1 113 ? -21.225 3.575 27.203 1.00 80.50 113 ASN A C 1
ATOM 879 O O . ASN A 1 113 ? -21.126 2.929 28.253 1.00 80.50 113 ASN A O 1
ATOM 883 N N . GLN A 1 114 ? -20.615 4.753 27.024 1.00 68.50 114 GLN A N 1
ATOM 884 C CA . GLN A 1 114 ? -19.983 5.531 28.096 1.00 68.50 114 GLN A CA 1
ATOM 885 C C . GLN A 1 114 ? -20.916 6.588 28.703 1.00 68.50 114 GLN A C 1
ATOM 887 O O . GLN A 1 114 ? -20.663 6.990 29.841 1.00 68.50 114 GLN A O 1
ATOM 892 N N . ASP A 1 115 ? -21.975 6.972 27.987 1.00 55.16 115 ASP A N 1
ATOM 893 C CA . ASP A 1 115 ? -23.147 7.675 28.529 1.00 55.16 115 ASP A CA 1
ATOM 894 C C . ASP A 1 115 ? -24.106 6.693 29.235 1.00 55.16 115 ASP A C 1
ATOM 896 O O . ASP A 1 115 ? -24.725 7.092 30.250 1.00 55.16 115 ASP A O 1
#

Sequence (115 aa):
KGSQQIERLSFFLLIVFLMCHLIGCLWIFVAITVGDPDVPDSTWIEKGNYQDMSTMELYATATYFTMQTLTTVGYGDIALANSAERVFCIFIQLTGVISFSFTSGSLTNIITNQD

Secondary structure (DSSP, 8-state):
-HHHHHHHHHHHHHHHHHHHHHHHHHHHHHHHHH--TTSTT-SHHHHTT-TTS-HHHHHHHHHHHHHHHHTT-----S---SHHHHHHHHHHHHHHHHHHHHHHHHHHHHHHTT-

pLDDT: mean 93.13, std 6.23, range [55.16, 98.12]

Foldseek 3Di:
DLVVLVVVLVVLVVVVVVVLQVLLVVLVVLQVVQDDPVDQPQFLCRVLVVPPPDPVVSSVVSSVVLCCLLCVVCPPSRDGRDDSSVVSSVVSNVVSVVSVVVNVVSVVVSVVVVD